Protein AF-A0A3D2XL93-F1 (afdb_monomer_lite)

Secondary structure (DSSP, 8-state):
-----------------HHHHHHSHHHHHHHHHHHHHHHHHTSTT-------------------TT-GGGGSSPPPPPSS----

Foldseek 3Di:
DDDDDDDDDDDDDADDQPPVCLQPVPVSVVVRVVVVQVCQQPPDVGHDDDDDDDDDDDQDLPPDPPCVVSVVDDDDDRDHDHPD

Radius of gyration: 19.43 Å; chains: 1; bounding box: 42×28×57 Å

pLDDT: mean 91.53, std 5.98, range [62.94, 97.94]

Structure (mmCIF, N/CA/C/O backbone):
data_AF-A0A3D2XL93-F1
#
_entry.id   AF-A0A3D2XL93-F1
#
loop_
_atom_site.group_PDB
_atom_site.id
_atom_site.type_symbol
_atom_site.label_atom_id
_atom_site.label_alt_id
_atom_site.label_comp_id
_atom_site.label_asym_id
_atom_site.label_entity_id
_atom_site.label_seq_id
_atom_site.pdbx_PDB_ins_code
_atom_site.Cartn_x
_atom_site.Cartn_y
_atom_site.Cartn_z
_atom_site.occupancy
_atom_site.B_iso_or_equiv
_atom_site.auth_seq_id
_atom_site.auth_comp_id
_atom_site.auth_asym_id
_atom_site.auth_atom_id
_atom_site.pdbx_PDB_model_num
ATOM 1 N N . TYR A 1 1 ? -19.834 -10.201 29.953 1.00 74.38 1 TYR A N 1
ATOM 2 C CA . TYR A 1 1 ? -19.629 -9.026 29.082 1.00 74.38 1 TYR A CA 1
ATOM 3 C C . TYR A 1 1 ? -20.997 -8.563 28.604 1.00 74.38 1 TYR A C 1
ATOM 5 O O . TYR A 1 1 ? -21.874 -9.408 28.475 1.00 74.38 1 TYR A O 1
ATOM 13 N N . THR A 1 2 ? -21.198 -7.259 28.399 1.00 86.44 2 THR A N 1
ATOM 14 C CA . THR A 1 2 ? -22.496 -6.700 27.980 1.00 86.44 2 THR A CA 1
ATOM 15 C C . THR A 1 2 ? -22.322 -6.012 26.636 1.00 86.44 2 THR A C 1
ATOM 17 O O . THR A 1 2 ? -21.477 -5.129 26.510 1.00 86.44 2 THR A O 1
ATOM 20 N N . THR A 1 3 ? -23.100 -6.425 25.641 1.00 93.50 3 THR A N 1
ATOM 21 C CA . THR A 1 3 ? -23.123 -5.801 24.314 1.00 93.50 3 THR A CA 1
ATOM 22 C C . THR A 1 3 ? -24.112 -4.639 24.330 1.00 93.50 3 THR A C 1
ATOM 24 O O . THR A 1 3 ? -25.204 -4.775 24.883 1.00 93.50 3 THR A O 1
ATOM 27 N N . LYS A 1 4 ? -23.735 -3.494 23.757 1.00 93.88 4 LYS A N 1
ATOM 28 C CA . LYS A 1 4 ? -24.595 -2.312 23.657 1.00 93.88 4 LYS A CA 1
ATOM 29 C C . LYS A 1 4 ? -24.353 -1.599 22.331 1.00 93.88 4 LYS A C 1
ATOM 31 O O . LYS A 1 4 ? -23.205 -1.468 21.910 1.00 93.88 4 LYS A O 1
ATOM 36 N N . ASP A 1 5 ? -25.428 -1.097 21.741 1.00 94.50 5 ASP A N 1
ATOM 37 C CA . ASP A 1 5 ? -25.365 -0.257 20.550 1.00 94.50 5 ASP A CA 1
ATOM 38 C C . ASP A 1 5 ? -24.834 1.145 20.878 1.00 94.50 5 ASP A C 1
ATOM 40 O O . ASP A 1 5 ? -25.059 1.695 21.964 1.00 94.50 5 ASP A O 1
ATOM 44 N N . PHE A 1 6 ? -24.123 1.735 19.922 1.00 91.50 6 PHE A N 1
ATOM 45 C CA . PHE A 1 6 ? -23.598 3.091 20.0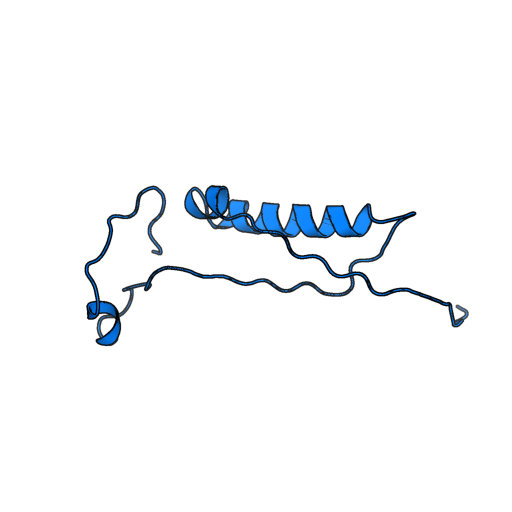15 1.00 91.50 6 PHE A CA 1
ATOM 46 C C . PHE A 1 6 ? -23.615 3.762 18.642 1.00 91.50 6 PHE A C 1
ATOM 48 O O . PHE A 1 6 ? -23.496 3.101 17.610 1.00 91.50 6 PHE A O 1
ATOM 55 N N . GLU A 1 7 ? -23.746 5.086 18.632 1.00 93.56 7 GLU A N 1
ATOM 56 C CA . GLU A 1 7 ? -23.630 5.863 17.402 1.00 93.56 7 GLU A CA 1
ATOM 57 C C . GLU A 1 7 ? -22.162 5.989 16.994 1.00 93.56 7 GLU A C 1
ATOM 59 O O . GLU A 1 7 ? -21.295 6.328 17.804 1.00 93.56 7 GLU A O 1
ATOM 64 N N . SER A 1 8 ? -21.880 5.713 15.724 1.00 90.75 8 SER A N 1
ATOM 65 C CA . SER A 1 8 ? -20.539 5.806 15.154 1.00 90.75 8 SER A CA 1
ATOM 66 C C . SER A 1 8 ? -20.577 6.424 13.762 1.00 90.75 8 SER A C 1
ATOM 68 O O . SER A 1 8 ? -21.627 6.507 13.127 1.00 90.75 8 SER A O 1
ATOM 70 N N . VAL A 1 9 ? -19.413 6.871 13.294 1.00 92.69 9 VAL A N 1
ATOM 71 C CA . VAL A 1 9 ? -19.229 7.446 11.960 1.00 92.69 9 VAL A CA 1
ATOM 72 C C . VAL A 1 9 ? -18.134 6.668 11.246 1.00 92.69 9 VAL A C 1
ATOM 74 O O . VAL A 1 9 ? -17.102 6.351 11.838 1.00 92.69 9 VAL A O 1
ATOM 77 N N . ILE A 1 10 ? -18.348 6.391 9.962 1.00 93.31 10 ILE A N 1
ATOM 78 C CA . ILE A 1 10 ? -17.338 5.786 9.095 1.00 93.31 10 ILE A CA 1
ATOM 79 C C . ILE A 1 10 ? -16.533 6.905 8.438 1.00 93.31 10 ILE A C 1
ATOM 81 O O . ILE A 1 10 ? -17.095 7.798 7.807 1.00 93.31 10 ILE A O 1
ATOM 85 N N . SER A 1 11 ? -15.210 6.838 8.574 1.00 92.56 11 SER A N 1
ATOM 86 C CA . SER A 1 11 ? -14.273 7.737 7.905 1.00 92.56 11 SER A CA 1
ATOM 87 C C . SER A 1 11 ? -13.437 6.961 6.895 1.00 92.56 11 SER A C 1
ATOM 89 O O . SER A 1 11 ? -13.038 5.823 7.142 1.00 92.56 11 SER A O 1
ATOM 91 N N . LEU A 1 12 ? -13.167 7.593 5.758 1.00 93.88 12 LEU A N 1
ATOM 92 C CA . LEU A 1 12 ? -12.375 7.044 4.668 1.00 93.88 12 LEU A CA 1
ATOM 93 C C . LEU A 1 12 ? -11.217 7.995 4.393 1.00 93.88 12 LEU A C 1
ATOM 95 O O . LEU A 1 12 ? -11.410 9.209 4.323 1.00 93.88 12 LEU A O 1
ATOM 99 N N . LYS A 1 13 ? -10.022 7.452 4.175 1.00 94.25 13 LYS A N 1
ATOM 100 C CA . LYS A 1 13 ? -8.955 8.187 3.500 1.00 94.25 13 LYS A CA 1
ATOM 101 C C . LYS A 1 13 ? -8.020 7.219 2.788 1.00 94.25 13 LYS A C 1
ATOM 103 O O . LYS A 1 13 ? -7.952 6.039 3.112 1.00 94.25 13 LYS A O 1
ATOM 108 N N . ALA A 1 14 ? -7.365 7.752 1.770 1.00 95.75 14 ALA A N 1
ATOM 109 C CA . ALA A 1 14 ? -6.350 7.081 0.990 1.00 95.75 14 ALA A CA 1
ATOM 110 C C . ALA A 1 14 ? -5.072 7.918 1.027 1.00 95.75 14 ALA A C 1
ATOM 112 O O . ALA A 1 14 ? -5.125 9.150 1.068 1.00 95.75 14 ALA A O 1
ATOM 113 N N . GLU A 1 15 ? -3.934 7.242 0.988 1.00 96.44 15 GLU A N 1
ATOM 114 C CA . GLU A 1 15 ? -2.626 7.865 0.837 1.00 96.44 15 GLU A CA 1
ATOM 115 C C . GLU A 1 15 ? -1.858 7.207 -0.299 1.00 96.44 15 GLU A C 1
ATOM 117 O O . GLU A 1 15 ? -2.186 6.113 -0.759 1.00 96.44 15 GLU A O 1
ATOM 122 N N . THR A 1 16 ? -0.818 7.894 -0.753 1.00 97.75 16 THR A N 1
ATOM 123 C CA . THR A 1 16 ? 0.097 7.383 -1.769 1.00 97.75 16 THR A CA 1
ATOM 124 C C . THR A 1 16 ? 1.512 7.417 -1.230 1.00 97.75 16 THR A C 1
ATOM 126 O O . THR A 1 16 ? 1.877 8.360 -0.533 1.00 97.75 16 THR A O 1
ATOM 129 N N . HIS A 1 17 ? 2.335 6.448 -1.621 1.00 97.81 17 HIS A N 1
ATOM 130 C CA . HIS A 1 17 ? 3.735 6.381 -1.205 1.00 97.81 17 HIS A CA 1
ATOM 131 C C . HIS A 1 17 ? 4.660 6.120 -2.407 1.00 97.81 17 HIS A C 1
ATOM 133 O O . HIS A 1 17 ? 5.552 5.273 -2.380 1.00 97.81 17 HIS A O 1
ATOM 139 N N . ASN A 1 18 ? 4.412 6.844 -3.504 1.00 95.19 18 ASN A N 1
ATOM 140 C CA . ASN A 1 18 ? 4.899 6.515 -4.849 1.00 95.19 18 ASN A CA 1
ATOM 141 C C . ASN A 1 18 ? 6.426 6.558 -4.984 1.00 95.19 18 ASN A C 1
ATOM 143 O O . ASN A 1 18 ? 7.037 5.585 -5.426 1.00 95.19 18 ASN A O 1
ATOM 147 N N . PHE A 1 19 ? 7.050 7.680 -4.613 1.00 94.88 19 PHE A N 1
ATOM 148 C CA . PHE A 1 19 ? 8.489 7.857 -4.813 1.00 94.88 19 PHE A CA 1
ATOM 149 C C . PHE A 1 19 ? 9.317 6.870 -3.973 1.00 94.88 19 PHE A C 1
ATOM 151 O O . PHE A 1 19 ? 10.125 6.155 -4.565 1.00 94.88 19 PHE A O 1
ATOM 158 N N . PRO A 1 20 ? 9.084 6.705 -2.653 1.00 95.75 20 PRO A N 1
ATOM 159 C CA . PRO A 1 20 ? 9.857 5.736 -1.880 1.00 95.75 20 PRO A CA 1
ATOM 160 C C . PRO A 1 20 ? 9.609 4.293 -2.327 1.00 95.75 20 PRO A C 1
ATOM 162 O O . PRO A 1 20 ? 10.564 3.537 -2.402 1.00 95.75 20 PRO A O 1
ATOM 165 N N . THR A 1 21 ? 8.382 3.937 -2.737 1.00 94.94 21 THR A N 1
ATOM 166 C CA . THR A 1 21 ? 8.078 2.607 -3.313 1.00 94.94 21 THR A CA 1
ATOM 167 C C . THR A 1 21 ? 8.805 2.367 -4.641 1.00 94.94 21 THR A C 1
ATOM 169 O O . THR A 1 21 ? 9.092 1.231 -4.999 1.00 94.94 21 THR A O 1
ATOM 172 N N . THR A 1 22 ? 9.131 3.428 -5.385 1.00 92.19 22 THR A N 1
ATOM 173 C CA . THR A 1 22 ? 9.935 3.309 -6.611 1.00 92.19 22 THR A CA 1
ATOM 174 C C . THR A 1 22 ? 11.404 3.028 -6.284 1.00 92.19 22 THR A C 1
ATOM 176 O O . THR A 1 22 ? 12.056 2.276 -7.005 1.00 92.19 22 THR A O 1
ATOM 179 N N . VAL A 1 23 ? 11.926 3.631 -5.211 1.00 92.94 23 VAL A N 1
ATOM 180 C CA . VAL A 1 23 ? 13.321 3.471 -4.769 1.00 92.94 23 VAL A CA 1
ATOM 181 C C . VAL A 1 23 ? 13.532 2.130 -4.064 1.00 92.94 23 VAL A C 1
ATOM 183 O O . VAL A 1 23 ? 14.497 1.427 -4.353 1.00 92.94 23 VAL A O 1
ATOM 186 N N . GLU A 1 24 ? 12.627 1.768 -3.159 1.00 94.12 24 GLU A N 1
ATOM 187 C CA . GLU A 1 24 ? 12.641 0.518 -2.409 1.00 94.12 24 GLU A CA 1
ATOM 188 C C . GLU A 1 24 ? 11.181 0.046 -2.203 1.00 94.12 24 GLU A C 1
ATOM 190 O O . GLU A 1 24 ? 10.431 0.647 -1.426 1.00 94.12 24 GLU A O 1
ATOM 195 N N . PRO A 1 25 ? 10.731 -0.988 -2.941 1.00 92.94 25 PRO A N 1
ATOM 196 C CA . PRO A 1 25 ? 9.319 -1.358 -2.986 1.00 92.94 25 PRO A CA 1
ATOM 197 C C . PRO A 1 25 ? 8.729 -1.848 -1.666 1.00 92.94 25 PRO A C 1
ATOM 199 O O . PRO A 1 25 ? 7.591 -1.496 -1.351 1.00 92.94 25 PRO A O 1
ATOM 202 N N . PHE A 1 26 ? 9.455 -2.671 -0.904 1.00 93.94 26 PHE A N 1
ATOM 203 C CA . PHE A 1 26 ? 8.869 -3.361 0.244 1.00 93.94 26 PHE A CA 1
ATOM 204 C C . PHE A 1 26 ? 8.618 -2.399 1.405 1.00 93.94 26 PHE A C 1
ATOM 206 O O . PHE A 1 26 ? 7.481 -2.246 1.858 1.00 93.94 26 PHE A O 1
ATOM 213 N N . ASN A 1 27 ? 9.657 -1.700 1.857 1.00 96.38 27 ASN A N 1
ATOM 214 C CA . ASN A 1 27 ? 9.544 -0.718 2.926 1.00 96.38 27 ASN A CA 1
ATOM 215 C C . ASN A 1 27 ? 8.782 0.516 2.450 1.00 96.38 27 ASN A C 1
ATOM 217 O O . ASN A 1 27 ? 8.011 1.057 3.233 1.00 96.38 27 ASN A O 1
ATOM 221 N N . GLY A 1 28 ? 8.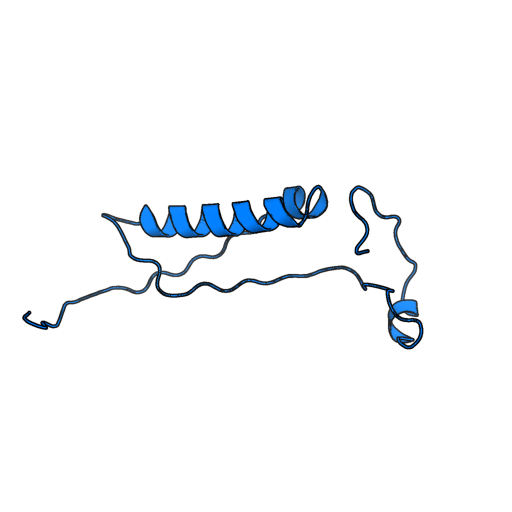914 0.927 1.182 1.00 96.50 28 GLY A N 1
ATOM 222 C CA . GLY A 1 28 ? 8.123 2.026 0.625 1.00 96.50 28 GLY A CA 1
ATOM 223 C C . GLY A 1 28 ? 6.613 1.775 0.706 1.00 96.50 28 GLY A C 1
ATOM 224 O O . GLY A 1 28 ? 5.865 2.657 1.133 1.00 96.50 28 GLY A O 1
ATOM 225 N N . ALA A 1 29 ? 6.159 0.563 0.373 1.00 96.75 29 ALA A N 1
ATOM 226 C CA . ALA A 1 29 ? 4.760 0.178 0.540 1.00 96.75 29 ALA A CA 1
ATOM 227 C C . ALA A 1 29 ? 4.373 0.043 2.025 1.00 96.75 29 ALA A C 1
ATOM 229 O O . ALA A 1 29 ? 3.325 0.547 2.434 1.00 96.75 29 ALA A O 1
ATOM 230 N N . ALA A 1 30 ? 5.226 -0.585 2.843 1.00 97.69 30 ALA A N 1
ATOM 231 C CA . ALA A 1 30 ? 4.957 -0.810 4.263 1.00 97.69 30 ALA A CA 1
ATOM 232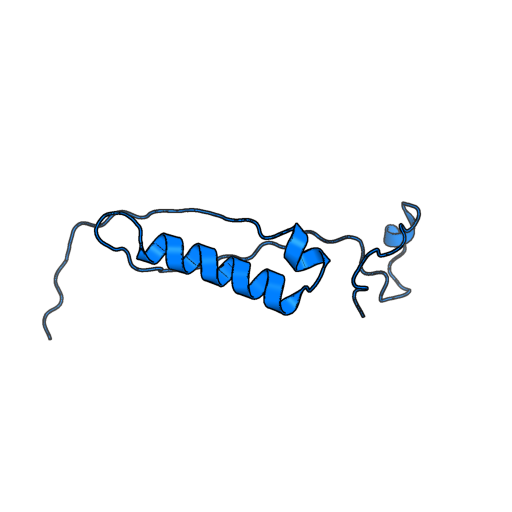 C C . ALA A 1 30 ? 4.826 0.500 5.058 1.00 97.69 30 ALA A C 1
ATOM 234 O O . ALA A 1 30 ? 3.913 0.638 5.874 1.00 97.69 30 ALA A O 1
ATOM 235 N N . THR A 1 31 ? 5.690 1.490 4.809 1.00 97.94 31 THR A N 1
ATOM 236 C CA . THR A 1 31 ? 5.591 2.803 5.460 1.00 97.94 31 THR A CA 1
ATOM 237 C C . THR A 1 31 ? 4.392 3.598 4.962 1.00 97.94 31 THR A C 1
ATOM 239 O O . THR A 1 31 ? 3.816 4.341 5.754 1.00 97.94 31 THR A O 1
ATOM 242 N N . GLY A 1 32 ? 3.973 3.401 3.707 1.00 97.31 32 GLY A N 1
ATOM 243 C CA . GLY A 1 32 ? 2.722 3.941 3.171 1.00 97.31 32 GLY A CA 1
ATOM 244 C C . GLY A 1 32 ? 1.498 3.439 3.925 1.00 97.31 32 GLY A C 1
ATOM 245 O O . GLY A 1 32 ? 0.733 4.240 4.457 1.00 97.31 32 GLY A O 1
ATOM 246 N N . SER A 1 33 ? 1.349 2.119 4.057 1.00 97.00 33 SER A N 1
ATOM 247 C CA . SER A 1 33 ? 0.261 1.534 4.850 1.00 97.00 33 SER A CA 1
ATOM 248 C C . SER A 1 33 ? 0.352 1.924 6.328 1.00 97.00 33 SER A C 1
ATOM 250 O O . SER A 1 33 ? -0.651 2.265 6.945 1.00 97.00 33 SER A O 1
ATOM 252 N N . GLY A 1 34 ? 1.556 1.919 6.906 1.00 97.12 34 GLY A N 1
ATOM 253 C CA . GLY A 1 34 ? 1.762 2.303 8.300 1.00 97.12 34 GLY A CA 1
ATOM 254 C C . GLY A 1 34 ? 1.425 3.771 8.582 1.00 97.12 34 GLY A C 1
ATOM 255 O O . GLY A 1 34 ? 0.902 4.071 9.653 1.00 97.12 34 GLY A O 1
ATOM 256 N N . GLY A 1 35 ? 1.717 4.681 7.649 1.00 97.00 35 GLY A N 1
ATOM 257 C CA . GLY A 1 35 ? 1.322 6.090 7.729 1.00 97.00 35 GLY A CA 1
ATOM 258 C C . GLY A 1 35 ? -0.193 6.247 7.745 1.00 97.00 35 GLY A C 1
ATOM 259 O O . GLY A 1 35 ? -0.741 6.812 8.689 1.00 97.00 35 GLY A O 1
ATOM 260 N N . GLU A 1 36 ? -0.866 5.628 6.779 1.00 96.69 36 GLU A N 1
ATOM 261 C CA . GLU A 1 36 ? -2.319 5.694 6.640 1.00 96.69 36 GLU A CA 1
ATOM 262 C C . GLU A 1 36 ? -3.058 5.154 7.882 1.00 96.69 36 GLU A C 1
ATOM 264 O O . GLU A 1 36 ? -3.972 5.812 8.392 1.00 96.69 36 GLU A O 1
ATOM 269 N N . ILE A 1 37 ? -2.608 4.021 8.436 1.00 96.25 37 ILE A N 1
ATOM 270 C CA . ILE A 1 37 ? -3.174 3.432 9.660 1.00 96.25 37 ILE A CA 1
ATOM 271 C C . ILE A 1 37 ? -3.001 4.372 10.859 1.00 96.25 37 ILE A C 1
ATOM 273 O O . ILE A 1 37 ? -3.941 4.559 11.638 1.00 96.25 37 ILE A O 1
ATOM 277 N N . ARG A 1 38 ? -1.817 4.982 11.023 1.00 96.75 38 ARG A N 1
ATOM 278 C CA . ARG A 1 38 ? -1.572 5.949 12.109 1.00 96.75 38 ARG A CA 1
ATOM 279 C C . ARG A 1 38 ? -2.462 7.176 11.971 1.00 96.75 38 ARG A C 1
ATOM 281 O O . ARG A 1 38 ? -3.018 7.631 12.967 1.00 96.75 38 ARG A O 1
ATOM 288 N N . ASP A 1 39 ? -2.665 7.651 10.750 1.00 94.81 39 ASP A N 1
ATOM 289 C CA . ASP A 1 39 ? -3.567 8.760 10.470 1.00 94.81 39 ASP A CA 1
ATOM 290 C C . ASP A 1 39 ? -5.027 8.425 10.791 1.00 94.81 39 ASP A C 1
ATOM 292 O O . ASP A 1 39 ? -5.792 9.309 11.177 1.00 94.81 39 ASP A O 1
ATOM 296 N N . ARG A 1 40 ? -5.454 7.163 10.644 1.00 93.19 40 ARG A N 1
ATOM 297 C CA . ARG A 1 40 ? -6.765 6.736 11.159 1.00 93.19 40 ARG A CA 1
AT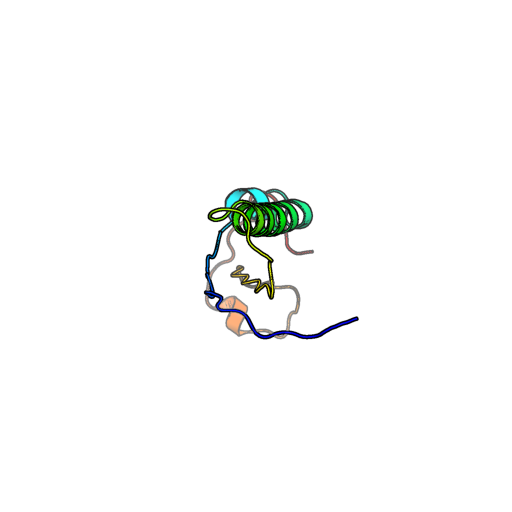OM 298 C C . ARG A 1 40 ? -6.794 6.736 12.674 1.00 93.19 40 ARG A C 1
ATOM 300 O O . ARG A 1 40 ? -7.693 7.349 13.245 1.00 93.19 40 ARG A O 1
ATOM 307 N N . LEU A 1 41 ? -5.815 6.131 13.334 1.00 94.00 41 LEU A N 1
ATOM 308 C CA . LEU A 1 41 ? -5.768 6.098 14.799 1.00 94.00 41 LEU A CA 1
ATOM 309 C C . LEU A 1 41 ? -5.793 7.508 15.418 1.00 94.00 41 LEU A C 1
ATOM 311 O O . LEU A 1 41 ? -6.457 7.717 16.431 1.00 94.00 41 LEU A O 1
ATOM 315 N N . ALA A 1 42 ? -5.137 8.479 14.777 1.00 92.94 42 ALA A N 1
ATOM 316 C CA . ALA A 1 42 ? -5.068 9.872 15.216 1.00 92.94 42 ALA A CA 1
ATOM 317 C C . ALA A 1 42 ? -6.282 10.743 14.816 1.00 92.94 42 ALA A C 1
ATOM 319 O O . ALA A 1 42 ? -6.305 11.937 15.113 1.00 92.94 42 ALA A O 1
ATOM 320 N N . GLY A 1 43 ? -7.293 10.190 14.137 1.00 87.44 43 GLY A N 1
ATOM 321 C CA . GLY A 1 43 ? -8.461 10.946 13.679 1.00 87.44 43 GLY A CA 1
ATOM 322 C C . GLY A 1 43 ? -9.418 11.348 14.812 1.00 87.44 43 GLY A C 1
ATOM 323 O O . GLY A 1 43 ? -9.868 10.507 15.590 1.00 87.44 43 GLY A O 1
ATOM 324 N N . GLY A 1 44 ? -9.801 12.628 14.878 1.00 87.19 44 GLY A N 1
ATOM 325 C CA . GLY A 1 44 ? -10.794 13.130 15.837 1.00 87.19 44 GLY A CA 1
ATOM 326 C C . GLY A 1 44 ? -10.323 13.030 17.293 1.00 87.19 44 GLY A C 1
ATOM 327 O O . GLY A 1 44 ? -9.276 13.559 17.646 1.00 87.19 44 GLY A O 1
ATOM 328 N N . LYS A 1 45 ? -11.108 12.361 18.148 1.00 88.44 45 LYS A N 1
ATOM 329 C CA . LYS A 1 45 ? -10.717 12.022 19.535 1.00 88.44 45 LYS A CA 1
ATOM 330 C C . LYS A 1 45 ? -10.085 10.622 19.647 1.00 88.44 45 LYS A C 1
ATOM 332 O O . LYS A 1 45 ? -9.898 10.127 20.754 1.00 88.44 45 LYS A O 1
ATOM 337 N N . GLY A 1 46 ? -9.801 9.989 18.511 1.00 87.38 46 GLY A N 1
ATOM 338 C CA . GLY A 1 46 ? -9.418 8.588 18.379 1.00 87.38 46 GLY A CA 1
ATOM 339 C C . GLY A 1 46 ? -10.402 7.849 17.474 1.00 87.38 46 GLY A C 1
ATOM 340 O O . GLY A 1 46 ? -11.614 8.067 17.548 1.00 87.38 46 GLY A O 1
ATOM 341 N N . SER A 1 47 ? -9.885 6.971 16.618 1.00 92.81 47 SER A N 1
ATOM 342 C CA . SER A 1 47 ? -10.706 6.095 15.780 1.00 92.81 47 SER A CA 1
ATOM 343 C C . SER A 1 47 ? -10.091 4.702 15.662 1.00 92.81 47 SER A C 1
ATOM 345 O O . SER A 1 47 ? -8.915 4.507 15.969 1.00 92.81 47 SER A O 1
ATOM 347 N N . LEU A 1 48 ? -10.898 3.727 15.241 1.00 93.25 48 LEU A N 1
ATOM 348 C CA . LEU A 1 48 ? -10.473 2.343 15.069 1.00 93.25 48 LEU A CA 1
ATOM 349 C C . LEU A 1 48 ? -10.413 2.001 13.569 1.00 93.25 48 LEU A C 1
ATOM 351 O O . LEU A 1 48 ? -11.451 2.050 12.907 1.00 93.25 48 LEU A O 1
ATOM 355 N N . PRO A 1 49 ? -9.240 1.637 13.020 1.00 94.19 49 PRO A N 1
ATOM 356 C CA . PRO A 1 49 ? -9.142 1.113 11.663 1.00 94.19 49 PRO A CA 1
ATOM 357 C C . PRO A 1 49 ? -9.929 -0.198 11.532 1.00 94.19 49 PRO A C 1
ATOM 359 O O . PRO A 1 49 ? -9.706 -1.132 12.299 1.00 94.19 49 PRO A O 1
ATOM 362 N N . LEU A 1 50 ? -10.846 -0.263 10.563 1.00 94.50 50 LEU A N 1
ATOM 363 C CA . LEU A 1 50 ? -11.704 -1.437 10.340 1.00 94.50 50 LEU A CA 1
ATOM 364 C C . LEU A 1 50 ? -11.216 -2.308 9.180 1.00 94.50 50 LEU A C 1
ATOM 366 O O . LEU A 1 50 ? -11.159 -3.529 9.297 1.00 94.50 50 LEU A O 1
ATOM 370 N N . ALA A 1 51 ? -10.875 -1.681 8.056 1.00 95.69 51 ALA A N 1
ATOM 371 C CA . ALA A 1 51 ? -10.419 -2.353 6.848 1.00 95.69 51 ALA A CA 1
ATOM 372 C C . ALA A 1 51 ? -9.469 -1.442 6.065 1.00 95.69 51 ALA A C 1
ATOM 374 O O . ALA A 1 51 ? -9.600 -0.219 6.109 1.00 95.69 51 ALA A O 1
ATOM 375 N N . GLY A 1 52 ? -8.536 -2.053 5.335 1.00 95.50 52 GLY A N 1
ATOM 376 C CA . GLY A 1 52 ? -7.597 -1.366 4.452 1.00 95.50 52 GLY A CA 1
ATOM 377 C C . GLY A 1 52 ? -7.679 -1.910 3.029 1.00 95.50 52 GLY A C 1
ATOM 378 O O . GLY A 1 52 ? -8.035 -3.067 2.812 1.00 95.50 52 GLY A O 1
ATOM 379 N N . THR A 1 53 ? -7.356 -1.072 2.047 1.00 96.81 53 THR A N 1
ATOM 380 C CA . THR A 1 53 ? -7.231 -1.462 0.635 1.00 96.81 53 THR A CA 1
ATOM 381 C C . THR A 1 53 ? -5.900 -0.956 0.096 1.00 96.81 53 THR A C 1
ATOM 383 O O . THR A 1 53 ? -5.517 0.179 0.369 1.00 96.81 53 THR A O 1
ATOM 386 N N . ALA A 1 54 ? -5.205 -1.788 -0.681 1.00 96.50 54 ALA A N 1
ATOM 387 C CA . ALA A 1 54 ? -3.972 -1.418 -1.368 1.00 96.50 54 ALA A CA 1
ATOM 388 C C . ALA A 1 54 ? -4.199 -1.411 -2.883 1.00 96.50 54 ALA A C 1
ATOM 390 O O . ALA A 1 54 ? -4.806 -2.331 -3.432 1.00 96.50 54 ALA A O 1
ATOM 391 N N . VAL A 1 55 ? -3.702 -0.374 -3.558 1.00 96.88 55 VAL A N 1
ATOM 392 C CA . VAL A 1 55 ? -3.807 -0.218 -5.012 1.00 96.88 55 VAL A CA 1
ATOM 393 C C . VAL A 1 55 ? -2.416 0.033 -5.575 1.00 96.88 55 VAL A C 1
ATOM 395 O O . VAL A 1 55 ? -1.742 0.978 -5.173 1.00 96.88 55 VAL A O 1
ATOM 398 N N . TYR A 1 56 ? -2.003 -0.804 -6.527 1.00 95.06 56 TYR A N 1
ATOM 399 C CA . TYR A 1 56 ? -0.713 -0.695 -7.202 1.00 95.06 56 TYR A CA 1
ATOM 400 C C . TYR A 1 56 ? -0.923 -0.462 -8.693 1.00 95.06 56 TYR A C 1
ATOM 402 O O . TYR A 1 56 ? -1.671 -1.186 -9.347 1.00 95.06 56 TYR A O 1
ATOM 410 N N . MET A 1 57 ? -0.223 0.531 -9.236 1.00 93.56 57 MET A N 1
ATOM 411 C CA . MET A 1 57 ? -0.129 0.758 -10.674 1.00 93.56 57 MET A CA 1
ATOM 412 C C . MET A 1 57 ? 1.344 0.733 -11.064 1.00 93.56 57 MET A C 1
ATOM 414 O O . MET A 1 57 ? 2.118 1.593 -10.647 1.00 93.56 57 MET A O 1
ATOM 418 N N . THR A 1 58 ? 1.740 -0.274 -11.838 1.00 89.81 58 THR A N 1
ATOM 419 C CA . THR A 1 58 ? 3.124 -0.474 -12.275 1.00 89.81 58 THR A CA 1
ATOM 420 C C . THR A 1 58 ? 3.214 -0.491 -13.796 1.00 89.81 58 THR A C 1
ATOM 422 O O . THR A 1 58 ? 2.220 -0.612 -14.513 1.00 89.81 58 THR A O 1
ATOM 425 N N . SER A 1 59 ? 4.435 -0.346 -14.309 1.00 88.19 59 SER A N 1
ATOM 426 C CA . SER A 1 59 ? 4.704 -0.642 -15.717 1.00 88.19 59 SER A CA 1
ATOM 427 C C . SER A 1 59 ? 4.594 -2.147 -15.983 1.00 88.19 59 SER A C 1
ATOM 429 O O . SER A 1 59 ? 4.656 -2.957 -15.060 1.00 88.19 59 SER A O 1
ATOM 431 N N . TYR A 1 60 ? 4.481 -2.534 -17.255 1.00 89.44 60 TYR A N 1
ATOM 432 C CA . TYR A 1 60 ? 4.457 -3.946 -17.643 1.00 89.44 60 TYR A CA 1
ATOM 433 C C . TYR A 1 60 ? 5.671 -4.697 -17.100 1.00 89.44 60 TYR A C 1
ATOM 435 O O . TYR A 1 60 ? 6.811 -4.280 -17.312 1.00 89.44 60 TYR A O 1
ATOM 443 N N . SER A 1 61 ? 5.397 -5.819 -16.433 1.00 87.12 61 SER A N 1
ATOM 444 C CA . SER A 1 61 ? 6.408 -6.639 -15.764 1.00 87.12 61 SER A CA 1
ATOM 445 C C . SER A 1 61 ? 7.455 -7.207 -16.724 1.00 87.12 61 SER A C 1
ATOM 447 O O . SER A 1 61 ? 8.617 -7.298 -16.350 1.00 87.12 61 SER A O 1
ATOM 449 N N . ARG A 1 62 ? 7.066 -7.575 -17.959 1.00 88.00 62 ARG A N 1
ATOM 450 C CA . ARG A 1 62 ? 7.953 -8.209 -18.954 1.00 88.00 62 ARG A CA 1
ATOM 451 C C . ARG A 1 62 ? 8.700 -9.448 -18.445 1.00 88.00 62 ARG A C 1
ATOM 453 O O . ARG A 1 62 ? 9.753 -9.791 -18.967 1.00 88.00 62 ARG A O 1
ATOM 460 N N . LEU A 1 63 ? 8.125 -10.136 -17.456 1.00 87.56 63 LEU A N 1
ATOM 461 C CA . LEU A 1 63 ? 8.696 -11.340 -16.842 1.00 87.56 63 LEU A CA 1
ATOM 462 C C . LEU A 1 63 ? 8.465 -12.611 -17.671 1.00 87.56 63 LEU A C 1
ATOM 464 O O . LEU A 1 63 ? 9.174 -13.597 -17.499 1.00 87.56 63 LEU A O 1
ATOM 468 N N . LEU A 1 64 ? 7.458 -12.612 -18.550 1.00 88.31 64 LEU A N 1
ATOM 469 C CA . LEU A 1 64 ? 7.067 -13.779 -19.340 1.00 88.31 64 LEU A CA 1
ATOM 470 C C . LEU A 1 64 ? 7.040 -13.439 -20.830 1.00 88.31 64 LEU A C 1
ATOM 472 O O . LEU A 1 64 ? 6.487 -12.423 -21.241 1.00 88.31 64 LEU A O 1
ATOM 476 N N . ASN A 1 65 ? 7.560 -14.346 -21.657 1.00 86.94 65 ASN A N 1
ATOM 477 C CA . ASN A 1 65 ? 7.675 -14.137 -23.105 1.00 86.94 65 ASN A CA 1
ATOM 478 C C . ASN A 1 65 ? 6.352 -14.305 -23.880 1.00 86.94 65 ASN A C 1
ATOM 480 O O . ASN A 1 65 ? 6.301 -14.025 -25.076 1.00 86.94 65 ASN A O 1
ATOM 484 N N . ASN A 1 66 ? 5.274 -14.750 -23.228 1.00 92.44 66 ASN A N 1
ATOM 485 C CA . ASN A 1 66 ? 3.982 -15.054 -23.855 1.00 92.44 66 ASN A CA 1
ATOM 486 C C . ASN A 1 66 ? 2.970 -13.891 -23.808 1.00 92.44 66 ASN A C 1
ATOM 488 O O . ASN A 1 66 ? 1.772 -14.113 -23.970 1.00 92.44 66 ASN A O 1
ATOM 492 N N . ARG A 1 67 ? 3.432 -12.654 -23.585 1.00 91.50 67 ARG A N 1
ATOM 493 C CA . ARG A 1 67 ? 2.584 -11.461 -23.431 1.00 91.50 67 ARG A CA 1
ATOM 494 C C . ARG A 1 67 ? 2.825 -10.450 -24.564 1.00 91.50 67 ARG A C 1
ATOM 496 O O . ARG A 1 67 ? 3.535 -9.463 -24.375 1.00 91.50 67 ARG A O 1
ATOM 503 N N . PRO A 1 68 ? 2.262 -10.664 -25.770 1.00 91.69 68 PRO A N 1
ATOM 504 C CA . PRO A 1 68 ? 2.547 -9.829 -26.943 1.00 91.69 68 PRO A CA 1
ATOM 505 C C . PRO A 1 68 ? 2.142 -8.358 -26.771 1.00 91.69 68 PRO A C 1
ATOM 507 O O . PRO A 1 68 ? 2.788 -7.483 -27.344 1.00 91.69 68 PRO A O 1
ATOM 510 N N . TRP A 1 69 ? 1.132 -8.065 -25.948 1.00 90.88 69 TRP A N 1
ATOM 511 C CA . TRP A 1 69 ? 0.691 -6.695 -25.657 1.00 90.88 69 TRP A CA 1
ATOM 512 C C . TRP A 1 69 ? 1.754 -5.847 -24.938 1.00 90.88 69 TRP A C 1
ATOM 514 O O . TRP A 1 69 ? 1.754 -4.627 -25.080 1.00 90.88 69 TRP A O 1
ATOM 524 N N . GLU A 1 70 ? 2.722 -6.457 -24.241 1.00 91.94 70 GLU A N 1
ATOM 525 C CA . GLU A 1 70 ? 3.824 -5.731 -23.585 1.00 91.94 70 GLU A CA 1
ATOM 526 C C . GLU A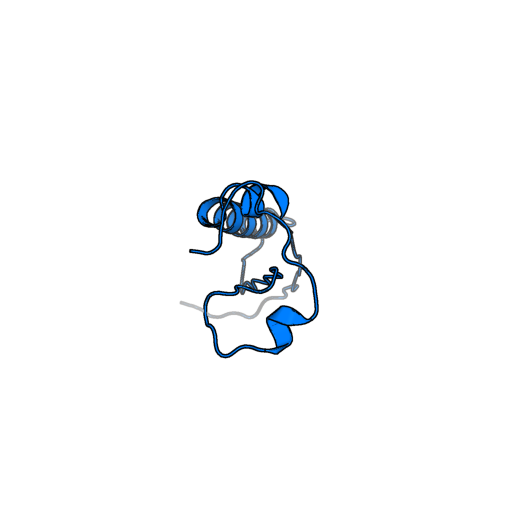 1 70 ? 4.808 -5.093 -24.592 1.00 91.94 70 GLU A C 1
ATOM 528 O O . GLU A 1 70 ? 5.640 -4.262 -24.207 1.00 91.94 70 GLU A O 1
ATOM 533 N N . LYS A 1 71 ? 4.700 -5.455 -25.883 1.00 89.12 71 LYS A N 1
ATOM 534 C CA . LYS A 1 71 ? 5.450 -4.871 -27.011 1.00 89.12 71 LYS A CA 1
ATOM 535 C C . LYS A 1 71 ? 4.780 -3.633 -27.615 1.00 89.12 71 LYS A C 1
ATOM 537 O O . LYS A 1 71 ? 5.364 -3.018 -28.501 1.00 89.12 71 LYS A O 1
ATOM 542 N N . GLY A 1 72 ? 3.592 -3.245 -27.138 1.00 90.06 72 GLY A N 1
ATOM 543 C CA . GLY A 1 72 ? 2.852 -2.082 -27.644 1.00 90.06 72 GLY A CA 1
ATOM 544 C C . GLY A 1 72 ? 3.577 -0.742 -27.470 1.00 90.06 72 GLY A C 1
ATOM 545 O O . GLY A 1 72 ? 3.172 0.255 -28.058 1.00 90.06 72 GLY A O 1
ATOM 546 N N . PHE A 1 73 ? 4.658 -0.700 -26.685 1.00 88.44 73 PHE A N 1
ATOM 547 C CA . PHE A 1 73 ? 5.511 0.474 -26.542 1.00 88.44 73 PHE A CA 1
ATOM 548 C C . PHE A 1 73 ? 6.928 0.125 -26.085 1.00 88.44 73 PHE A C 1
ATOM 550 O O . PHE A 1 73 ? 7.187 -0.911 -25.465 1.00 88.44 73 PHE A O 1
ATOM 557 N N . LYS A 1 74 ? 7.854 1.052 -26.353 1.00 89.88 74 LYS A N 1
ATOM 558 C CA . LYS A 1 74 ? 9.270 0.915 -26.005 1.00 89.88 74 LYS A CA 1
ATOM 559 C C . LYS A 1 74 ? 9.471 0.866 -24.488 1.00 89.88 74 LYS A C 1
ATOM 561 O O . LYS A 1 74 ? 8.937 1.689 -23.744 1.00 89.88 74 LYS A O 1
ATOM 566 N N . ALA A 1 75 ? 10.284 -0.085 -24.033 1.00 89.44 75 ALA A N 1
ATOM 567 C CA . ALA A 1 75 ? 10.720 -0.163 -22.645 1.00 89.44 75 ALA A CA 1
ATOM 568 C C . ALA A 1 75 ? 11.502 1.092 -22.234 1.00 89.44 75 ALA A C 1
ATOM 570 O O . ALA A 1 75 ? 12.382 1.548 -22.967 1.00 89.44 75 ALA A O 1
ATOM 571 N N . ARG A 1 76 ? 11.188 1.634 -21.054 1.00 87.69 76 ARG A N 1
ATOM 572 C CA . ARG A 1 76 ? 12.021 2.644 -20.397 1.00 87.69 76 ARG A CA 1
ATOM 573 C C . ARG A 1 76 ? 13.019 1.947 -19.471 1.00 87.69 76 ARG A C 1
ATOM 575 O O . ARG A 1 76 ? 12.653 0.924 -18.891 1.00 87.69 76 ARG A O 1
ATOM 582 N N . PRO A 1 77 ? 14.249 2.470 -19.345 1.00 86.88 77 PRO A N 1
ATOM 583 C CA . PRO A 1 77 ? 15.205 1.947 -18.382 1.00 86.88 77 PRO A CA 1
ATOM 584 C C . PRO A 1 77 ? 14.668 2.129 -16.960 1.00 86.88 77 PRO A C 1
ATOM 586 O O . PRO A 1 77 ? 14.057 3.153 -16.644 1.00 86.88 77 PRO A O 1
ATOM 589 N N . TRP A 1 78 ? 14.893 1.129 -16.112 1.00 84.94 78 TRP A N 1
ATOM 590 C CA . TRP A 1 78 ? 14.617 1.228 -14.683 1.00 84.94 78 TRP A CA 1
ATOM 591 C C . TRP A 1 78 ? 15.637 2.168 -14.034 1.00 84.94 78 TRP A C 1
ATOM 593 O O . TRP A 1 78 ? 16.820 2.102 -14.357 1.00 84.94 78 TRP A O 1
ATOM 603 N N . LEU A 1 79 ? 15.176 3.054 -13.148 1.00 85.62 79 LEU A N 1
ATOM 604 C CA . LEU A 1 79 ? 16.042 4.043 -12.490 1.00 85.62 79 LEU A CA 1
ATOM 605 C C . LEU A 1 79 ? 16.584 3.570 -11.137 1.00 85.62 79 LEU A C 1
ATOM 607 O O . LEU A 1 79 ? 17.685 3.958 -10.766 1.00 85.62 79 LEU A O 1
ATOM 611 N N . TYR A 1 80 ? 15.817 2.755 -10.408 1.00 87.50 80 TYR A N 1
ATOM 612 C CA . TYR A 1 80 ? 16.154 2.349 -9.041 1.00 87.50 80 TYR A CA 1
ATOM 613 C C . TYR A 1 80 ? 16.072 0.834 -8.868 1.00 87.50 80 TYR A C 1
ATOM 615 O O . TYR A 1 80 ? 17.093 0.187 -8.669 1.00 87.50 80 TYR A O 1
ATOM 623 N N . GLN A 1 81 ? 14.870 0.266 -8.989 1.00 82.06 81 GLN A N 1
ATOM 624 C CA . GLN A 1 81 ? 14.629 -1.166 -8.832 1.00 82.06 81 GLN A CA 1
ATOM 625 C C . GLN A 1 81 ? 13.955 -1.754 -10.071 1.00 82.06 81 GLN A C 1
ATOM 627 O O . GLN A 1 81 ? 13.087 -1.131 -10.689 1.00 82.06 81 GLN A O 1
ATOM 632 N N . THR A 1 82 ? 14.375 -2.963 -10.431 1.00 78.25 82 THR A N 1
ATOM 633 C CA . THR A 1 82 ? 13.744 -3.796 -11.457 1.00 78.25 82 THR A CA 1
ATOM 634 C C . THR A 1 82 ? 12.782 -4.769 -10.778 1.00 78.25 82 THR A C 1
ATOM 636 O O . THR A 1 82 ?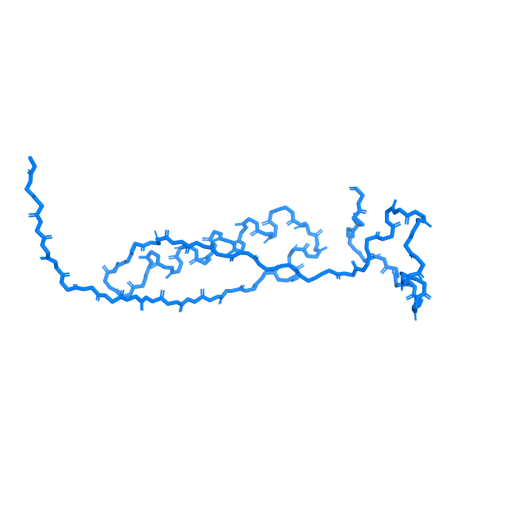 13.162 -5.347 -9.762 1.00 78.25 82 THR A O 1
ATOM 639 N N . PRO A 1 83 ? 11.582 -5.017 -11.323 1.00 68.69 83 PRO A N 1
ATOM 640 C CA . PRO A 1 83 ? 10.747 -6.122 -10.873 1.00 68.69 83 PRO A CA 1
ATOM 641 C C . PRO A 1 83 ? 11.417 -7.438 -11.300 1.00 68.69 83 PRO A C 1
ATOM 643 O O . PRO A 1 83 ? 11.229 -7.875 -12.432 1.00 68.69 83 PRO A O 1
ATOM 646 N N . MET A 1 84 ? 12.257 -8.009 -10.436 1.00 62.94 84 MET A N 1
ATOM 647 C CA . MET A 1 84 ? 12.864 -9.340 -10.559 1.00 62.94 84 MET A CA 1
ATOM 648 C C . MET A 1 84 ? 12.654 -10.107 -9.263 1.00 62.94 84 MET A C 1
ATOM 650 O O . MET A 1 84 ? 12.837 -9.484 -8.195 1.00 62.94 84 MET A O 1
#

Sequence (84 aa):
YTTKDFESVISLKAETHNFPTTVEPFNGAATGSGGEIRDRLAGGKGSLPLAGTAVYMTSYSRLLNNRPWEKGFKARPWLYQTPM